Protein AF-A0A345Y6B9-F1 (afdb_monomer)

pLDDT: mean 83.49, std 12.88, range [57.38, 97.62]

Foldseek 3Di:
DDPVVVVVVVVVVVVVPDDPDQDFDQDPDPDDDDRDGDRDDDPVCVVPVQFADDDDPPLPVLRVVCSCCCRVVVDDDHSVRD

Radius of gyration: 20.59 Å; Cα contacts (8 Å, |Δi|>4): 73; chains: 1; bounding box: 34×54×48 Å

Structure (mmCIF, N/CA/C/O backbone):
data_AF-A0A345Y6B9-F1
#
_entry.id   AF-A0A345Y6B9-F1
#
loop_
_atom_site.group_PDB
_atom_site.id
_atom_site.type_symbol
_atom_site.label_atom_id
_atom_site.label_alt_id
_atom_site.label_comp_id
_atom_site.label_asym_id
_atom_site.label_entity_id
_atom_site.label_seq_id
_atom_site.pdbx_PDB_ins_code
_atom_site.Cartn_x
_atom_site.Cartn_y
_atom_site.Cartn_z
_atom_site.occupancy
_atom_site.B_iso_or_equiv
_atom_site.auth_seq_id
_atom_site.auth_comp_id
_atom_site.auth_asym_id
_atom_site.auth_atom_id
_atom_site.pdbx_PDB_model_num
ATOM 1 N N . MET A 1 1 ? 9.447 38.369 4.739 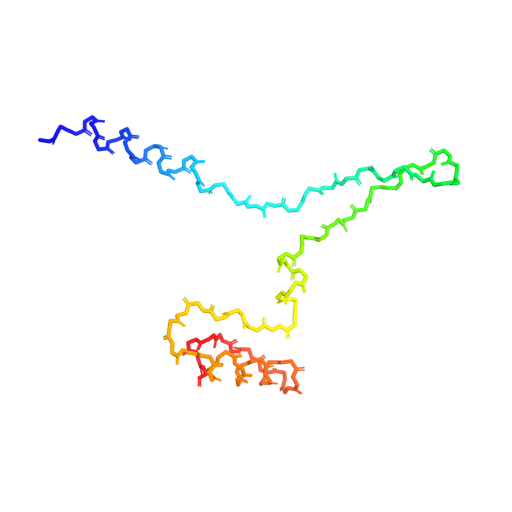1.00 57.38 1 MET A N 1
ATOM 2 C CA . MET A 1 1 ? 9.559 37.089 4.004 1.00 57.38 1 MET A CA 1
ATOM 3 C C . MET A 1 1 ? 8.957 37.306 2.622 1.00 57.38 1 MET A C 1
ATOM 5 O O . MET A 1 1 ? 7.743 37.438 2.516 1.00 57.38 1 MET A O 1
ATOM 9 N N . ASN A 1 2 ? 9.804 37.515 1.611 1.00 72.44 2 ASN A N 1
ATOM 10 C CA . ASN A 1 2 ? 9.395 38.072 0.316 1.00 72.44 2 ASN A CA 1
ATOM 11 C C . ASN A 1 2 ? 8.576 37.072 -0.513 1.00 72.44 2 ASN A C 1
ATOM 13 O O . ASN A 1 2 ? 8.808 35.864 -0.476 1.00 72.44 2 ASN A O 1
ATOM 17 N N . THR A 1 3 ? 7.626 37.589 -1.293 1.00 73.56 3 THR A N 1
ATOM 18 C CA . THR A 1 3 ? 6.759 36.813 -2.198 1.00 73.56 3 THR A CA 1
ATOM 19 C C . THR A 1 3 ? 7.566 35.982 -3.197 1.00 73.56 3 THR A C 1
ATOM 21 O O . THR A 1 3 ? 7.243 34.820 -3.410 1.00 73.56 3 THR A O 1
ATOM 24 N N . ALA A 1 4 ? 8.683 36.518 -3.700 1.00 73.25 4 ALA A N 1
ATOM 25 C CA . ALA A 1 4 ? 9.606 35.810 -4.590 1.00 73.25 4 ALA A CA 1
ATOM 26 C C . ALA A 1 4 ? 10.219 34.546 -3.957 1.00 73.25 4 ALA A C 1
A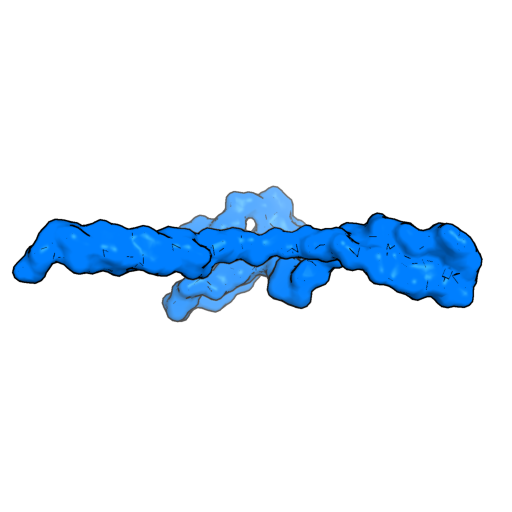TOM 28 O O . ALA A 1 4 ? 10.356 33.521 -4.620 1.00 73.25 4 ALA A O 1
ATOM 29 N N . THR A 1 5 ? 10.536 34.583 -2.658 1.00 75.88 5 THR A N 1
ATOM 30 C CA . THR A 1 5 ? 11.107 33.436 -1.936 1.00 75.88 5 THR A CA 1
ATOM 31 C C . THR A 1 5 ? 10.072 32.324 -1.746 1.00 75.88 5 THR A C 1
ATOM 33 O O . THR A 1 5 ? 10.420 31.148 -1.787 1.00 75.88 5 THR A O 1
ATOM 36 N N . ARG A 1 6 ? 8.787 32.685 -1.599 1.00 77.12 6 ARG A N 1
ATOM 37 C CA . ARG A 1 6 ? 7.669 31.728 -1.515 1.00 77.12 6 ARG A CA 1
ATOM 38 C C . ARG A 1 6 ? 7.402 31.062 -2.865 1.00 77.12 6 ARG A C 1
ATOM 40 O O . ARG A 1 6 ? 7.210 29.851 -2.905 1.00 77.12 6 ARG A O 1
ATOM 47 N N . SER A 1 7 ? 7.450 31.826 -3.959 1.00 77.75 7 SER A N 1
ATOM 48 C CA . SER A 1 7 ? 7.274 31.297 -5.318 1.00 77.75 7 SER A CA 1
ATOM 49 C C . SER A 1 7 ? 8.389 30.326 -5.711 1.00 77.75 7 SER A C 1
ATOM 51 O O . SER A 1 7 ? 8.115 29.294 -6.316 1.00 77.75 7 SER A O 1
ATOM 53 N N . LEU A 1 8 ? 9.635 30.621 -5.322 1.00 79.56 8 LEU A N 1
ATOM 54 C CA . LEU A 1 8 ? 10.780 29.754 -5.604 1.00 79.56 8 LEU A CA 1
ATOM 55 C C . LEU A 1 8 ? 10.689 28.421 -4.843 1.00 79.56 8 LEU A C 1
ATOM 57 O O . LEU A 1 8 ? 10.918 27.363 -5.424 1.00 79.56 8 LEU A O 1
ATOM 61 N N . PHE A 1 9 ? 10.285 28.458 -3.567 1.00 79.38 9 PHE A N 1
ATOM 62 C CA . PHE A 1 9 ? 10.055 27.245 -2.773 1.00 79.38 9 PHE A CA 1
ATOM 63 C C . PHE A 1 9 ? 8.894 26.400 -3.312 1.00 79.38 9 PHE A C 1
ATOM 65 O O . PHE A 1 9 ? 9.002 25.177 -3.358 1.00 79.38 9 PHE A O 1
ATOM 72 N N . ALA A 1 10 ? 7.803 27.034 -3.754 1.00 81.00 10 ALA A N 1
ATOM 73 C CA . ALA A 1 10 ? 6.666 26.331 -4.345 1.00 81.00 10 ALA A CA 1
ATOM 74 C C . ALA A 1 10 ? 7.037 25.642 -5.672 1.00 81.00 10 ALA A C 1
ATOM 76 O O . ALA A 1 10 ? 6.661 24.492 -5.892 1.00 81.00 10 ALA A O 1
ATOM 77 N N . ALA A 1 11 ? 7.822 26.309 -6.526 1.00 82.94 11 ALA A N 1
ATOM 78 C CA . ALA A 1 11 ? 8.309 25.728 -7.777 1.00 82.94 11 ALA A CA 1
ATOM 79 C C . ALA A 1 11 ? 9.249 24.533 -7.534 1.00 82.94 11 ALA A C 1
ATOM 81 O O . ALA A 1 11 ? 9.129 23.506 -8.202 1.00 82.94 11 ALA A O 1
ATOM 82 N N . LEU A 1 12 ? 10.141 24.636 -6.542 1.00 83.25 12 LEU A N 1
ATOM 83 C CA . LEU A 1 12 ? 11.054 23.551 -6.179 1.00 83.25 12 LEU A CA 1
ATOM 84 C C . LEU A 1 12 ? 10.306 22.336 -5.601 1.00 83.25 12 LEU A C 1
ATOM 86 O O . LEU A 1 12 ? 10.621 21.200 -5.941 1.00 83.25 12 LEU A O 1
ATOM 90 N N . ALA A 1 13 ? 9.280 22.565 -4.775 1.00 81.19 13 ALA A N 1
ATOM 91 C CA . ALA A 1 13 ? 8.454 21.494 -4.217 1.00 81.19 13 ALA A CA 1
ATOM 92 C C . ALA A 1 13 ? 7.646 20.749 -5.296 1.00 81.19 13 ALA A C 1
ATOM 94 O O . ALA A 1 13 ? 7.516 19.528 -5.230 1.00 81.19 13 ALA A O 1
ATOM 95 N N . PHE A 1 14 ? 7.146 21.462 -6.312 1.00 77.75 14 PHE A N 1
ATOM 96 C CA . PHE A 1 14 ? 6.407 20.857 -7.423 1.00 77.75 14 PHE A CA 1
ATOM 97 C C . PHE A 1 14 ? 7.300 19.972 -8.310 1.00 77.75 14 PHE A C 1
ATOM 99 O O . PHE A 1 14 ? 6.871 18.907 -8.744 1.00 77.75 14 PHE A O 1
ATOM 106 N N . ALA A 1 15 ? 8.563 20.358 -8.523 1.00 77.50 15 ALA A N 1
ATOM 107 C CA . ALA A 1 15 ? 9.518 19.574 -9.313 1.00 77.50 15 ALA A CA 1
ATOM 108 C C . ALA A 1 15 ? 9.899 18.226 -8.663 1.00 77.50 15 ALA A C 1
ATOM 110 O O . ALA A 1 15 ? 10.194 17.266 -9.370 1.00 77.50 15 ALA A O 1
ATOM 111 N N . CYS A 1 16 ? 9.858 18.127 -7.330 1.00 75.50 16 CYS A N 1
ATOM 112 C CA . CYS A 1 16 ? 10.161 16.886 -6.607 1.00 75.50 16 CYS A CA 1
ATOM 113 C C . CYS A 1 16 ? 8.999 15.879 -6.585 1.00 75.50 16 CYS A C 1
ATOM 115 O O . CYS A 1 16 ? 9.205 14.725 -6.216 1.00 75.50 16 CYS A O 1
ATOM 117 N N . PHE A 1 17 ? 7.789 16.281 -6.983 1.00 67.81 17 PHE A N 1
ATOM 118 C CA . PHE A 1 17 ? 6.594 15.432 -6.968 1.00 67.81 17 PHE A CA 1
ATOM 119 C C . PHE A 1 17 ? 6.372 14.717 -8.312 1.00 67.81 17 PHE A C 1
ATOM 121 O O . PHE A 1 17 ? 5.254 14.630 -8.818 1.00 67.81 17 PHE A O 1
ATOM 128 N N . ALA A 1 18 ? 7.444 14.214 -8.928 1.00 70.69 18 ALA A N 1
ATOM 129 C CA . ALA A 1 18 ? 7.316 13.415 -10.140 1.00 70.69 18 ALA A CA 1
ATOM 130 C C . ALA A 1 18 ? 6.690 12.045 -9.793 1.00 70.69 18 ALA A C 1
ATOM 132 O O . ALA A 1 18 ? 7.232 11.333 -8.942 1.00 70.69 18 ALA A O 1
ATOM 133 N N . PRO A 1 19 ? 5.571 11.638 -10.424 1.00 66.31 19 PRO A N 1
ATOM 134 C CA . PRO A 1 19 ? 5.020 10.305 -10.217 1.00 66.31 19 PRO A CA 1
ATOM 135 C C . PRO A 1 19 ? 6.022 9.259 -10.719 1.00 66.31 19 PRO A C 1
ATOM 137 O O . PRO A 1 19 ? 6.467 9.317 -11.867 1.00 66.31 19 PRO A O 1
ATOM 140 N N . SER A 1 20 ? 6.376 8.285 -9.875 1.00 71.31 20 SER A N 1
ATOM 141 C CA . SER A 1 20 ? 7.193 7.143 -10.289 1.00 71.31 20 SER A CA 1
ATOM 142 C C . SER A 1 20 ? 6.358 6.241 -11.202 1.00 71.31 20 SER A C 1
ATOM 144 O O . SER A 1 20 ? 5.592 5.407 -10.722 1.00 71.31 20 SER A O 1
ATOM 146 N N . GLN A 1 21 ? 6.460 6.435 -12.515 1.00 68.69 21 GLN A N 1
ATOM 147 C CA . GLN A 1 21 ? 5.819 5.562 -13.496 1.00 68.69 21 GLN A CA 1
ATOM 148 C C . GLN A 1 21 ? 6.756 4.414 -13.874 1.00 68.69 21 GLN A C 1
ATOM 150 O O . GLN A 1 21 ? 7.955 4.616 -14.070 1.00 68.69 21 GLN A O 1
ATOM 155 N N . ALA A 1 22 ? 6.208 3.205 -13.981 1.00 66.94 22 ALA A N 1
ATOM 156 C CA . ALA A 1 22 ? 6.947 2.044 -14.450 1.00 66.94 22 ALA A CA 1
ATOM 157 C C . ALA A 1 22 ? 7.395 2.250 -15.911 1.00 66.94 22 ALA A C 1
ATOM 159 O O . ALA A 1 22 ? 6.568 2.406 -16.811 1.00 66.94 22 ALA A O 1
ATOM 160 N N . ALA A 1 23 ? 8.708 2.278 -16.141 1.00 72.50 23 ALA A N 1
ATOM 161 C CA . ALA A 1 23 ? 9.297 2.436 -17.467 1.00 72.50 23 ALA A CA 1
ATOM 162 C C . ALA A 1 23 ? 9.313 1.095 -18.207 1.00 72.50 23 ALA A C 1
ATOM 164 O O . ALA A 1 23 ? 9.696 0.087 -17.629 1.00 72.50 23 ALA A O 1
ATOM 165 N N . SER A 1 24 ? 8.948 1.058 -19.488 1.00 70.00 24 SER A N 1
ATOM 166 C CA . SER A 1 24 ? 9.143 -0.137 -20.317 1.00 70.00 24 SER A CA 1
ATOM 167 C C . SER A 1 24 ? 10.627 -0.313 -20.636 1.00 70.00 24 SER A C 1
ATOM 169 O O . SER A 1 24 ? 11.237 0.576 -21.230 1.00 70.00 24 SER A O 1
ATOM 171 N N . LEU A 1 25 ? 11.199 -1.455 -20.258 1.00 66.56 25 LEU A N 1
ATOM 172 C CA . LEU A 1 25 ? 12.602 -1.783 -20.501 1.00 66.56 25 LEU A CA 1
ATOM 173 C C . LEU A 1 25 ? 12.713 -2.839 -21.603 1.00 66.56 25 LEU A C 1
ATOM 175 O O . LEU A 1 25 ? 11.945 -3.801 -21.646 1.00 66.56 25 LEU A O 1
ATOM 179 N N . MET A 1 26 ? 13.685 -2.645 -22.493 1.00 63.53 26 MET A N 1
ATOM 180 C CA . MET A 1 26 ? 14.051 -3.613 -23.522 1.00 63.53 26 MET A CA 1
ATOM 181 C C . MET A 1 26 ? 14.875 -4.715 -22.857 1.00 63.53 26 MET A C 1
ATOM 183 O O . MET A 1 26 ? 15.985 -4.471 -22.387 1.00 63.53 26 MET A O 1
ATOM 187 N N . VAL A 1 27 ? 14.308 -5.916 -22.764 1.00 66.50 27 VAL A N 1
ATOM 188 C CA . VAL A 1 27 ? 15.002 -7.074 -22.194 1.00 66.50 27 VAL A CA 1
ATOM 189 C C . VAL A 1 27 ? 15.733 -7.779 -23.339 1.00 66.50 27 VAL A C 1
ATOM 191 O O . VAL A 1 27 ? 15.069 -8.191 -24.293 1.00 66.50 27 VAL A O 1
ATOM 194 N N . PRO A 1 28 ? 17.073 -7.914 -23.298 1.00 61.91 28 PRO A N 1
ATOM 195 C CA . PRO A 1 28 ? 17.790 -8.677 -24.311 1.00 61.91 28 PRO A CA 1
ATOM 196 C C . PRO A 1 28 ? 17.329 -10.136 -24.241 1.00 61.91 28 PRO A C 1
ATOM 198 O O . PRO A 1 28 ? 17.505 -10.810 -23.225 1.00 61.91 28 PRO A O 1
ATOM 201 N N . ALA A 1 29 ? 16.682 -10.609 -25.304 1.00 61.84 29 ALA A N 1
ATOM 202 C CA . ALA A 1 29 ? 16.245 -11.991 -25.401 1.00 61.84 29 ALA A CA 1
ATOM 203 C C . ALA A 1 29 ? 17.469 -12.906 -25.554 1.00 61.84 29 ALA A C 1
ATOM 205 O O . ALA A 1 29 ? 18.343 -12.658 -26.380 1.00 61.84 29 ALA A O 1
ATOM 206 N N . PHE A 1 30 ? 17.517 -13.998 -24.788 1.00 61.25 30 PHE A N 1
ATOM 207 C CA . PHE A 1 30 ? 18.564 -15.026 -24.898 1.00 61.25 30 PHE A CA 1
ATOM 208 C C . PHE A 1 30 ? 18.477 -15.841 -26.209 1.00 61.25 30 PHE A C 1
ATOM 210 O O . PHE A 1 30 ? 19.355 -16.651 -26.493 1.00 61.25 30 PHE A O 1
ATOM 217 N N . THR A 1 31 ? 17.425 -15.637 -27.013 1.00 59.34 31 THR A N 1
ATOM 218 C CA . THR A 1 31 ? 17.134 -16.380 -28.245 1.00 59.34 31 THR A CA 1
ATOM 219 C C . THR A 1 31 ? 16.527 -15.463 -29.318 1.00 59.34 31 THR A C 1
ATOM 221 O O . THR A 1 31 ? 15.310 -15.292 -29.371 1.00 59.34 31 THR A O 1
ATOM 224 N N . GLY A 1 32 ? 17.365 -14.918 -30.204 1.00 59.94 32 GLY A N 1
ATOM 225 C CA . GLY A 1 32 ? 16.945 -14.357 -31.498 1.00 59.94 32 GLY A CA 1
ATOM 226 C C . GLY A 1 32 ? 16.551 -12.873 -31.536 1.00 59.94 32 GLY A C 1
ATOM 227 O O . GLY A 1 32 ? 16.303 -12.243 -30.515 1.00 59.94 32 GLY A O 1
ATOM 228 N N . ASP A 1 33 ? 16.491 -12.360 -32.771 1.00 61.16 33 ASP A N 1
ATOM 229 C CA . ASP A 1 33 ? 16.394 -10.963 -33.261 1.00 61.16 33 ASP A CA 1
ATOM 230 C C . ASP A 1 33 ? 15.247 -10.081 -32.716 1.00 61.16 33 ASP A C 1
ATOM 232 O O . ASP A 1 33 ? 15.081 -8.932 -33.124 1.00 61.16 33 ASP A O 1
ATOM 236 N N . ALA A 1 34 ? 14.430 -10.592 -31.797 1.00 64.94 34 ALA A N 1
ATOM 237 C CA . ALA A 1 34 ? 13.336 -9.854 -31.187 1.00 64.94 34 ALA A CA 1
ATOM 238 C C . ALA A 1 34 ? 13.702 -9.504 -29.745 1.00 64.94 34 ALA A C 1
ATOM 240 O O . ALA A 1 34 ? 13.815 -10.381 -28.893 1.00 64.94 34 ALA A O 1
ATOM 241 N N . ALA A 1 35 ? 13.832 -8.213 -29.452 1.00 66.50 35 ALA A N 1
ATOM 242 C CA . ALA A 1 35 ? 13.841 -7.723 -28.080 1.00 66.50 35 ALA A CA 1
ATOM 243 C C . ALA A 1 35 ? 12.404 -7.335 -27.692 1.00 66.50 35 ALA A C 1
ATOM 245 O O . ALA A 1 35 ? 11.953 -6.230 -28.019 1.00 66.50 35 ALA A O 1
ATOM 246 N N . PRO A 1 36 ? 11.634 -8.232 -27.053 1.00 70.38 36 PRO A N 1
ATOM 247 C CA . PRO A 1 36 ? 10.278 -7.913 -26.649 1.00 70.38 36 PRO A CA 1
ATOM 248 C C . PRO A 1 36 ? 10.306 -6.779 -25.622 1.00 70.38 36 PRO A C 1
ATOM 250 O O . PRO A 1 36 ? 11.037 -6.813 -24.630 1.00 70.38 36 PRO A O 1
ATOM 253 N N . THR A 1 37 ? 9.483 -5.761 -25.854 1.00 75.50 37 THR A N 1
ATOM 254 C CA . THR A 1 37 ? 9.230 -4.732 -24.845 1.00 75.50 37 THR A CA 1
ATOM 255 C C . THR A 1 37 ? 8.278 -5.323 -23.812 1.00 75.50 37 THR A C 1
ATOM 257 O O . THR A 1 37 ? 7.117 -5.591 -2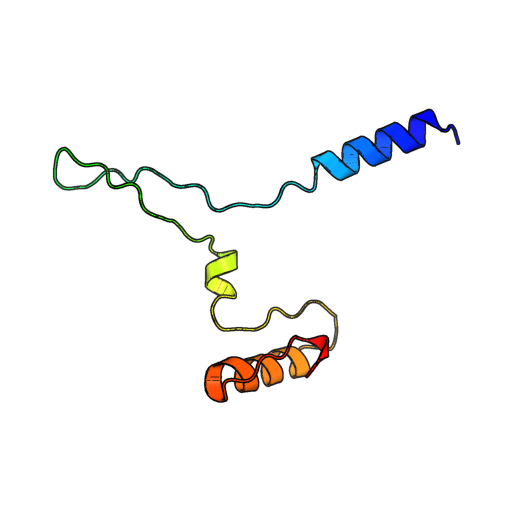4.123 1.00 75.50 37 THR A O 1
ATOM 260 N N . MET A 1 38 ? 8.761 -5.554 -22.590 1.00 78.69 38 MET A N 1
ATOM 261 C CA . MET A 1 38 ? 7.938 -6.080 -21.503 1.00 78.69 38 MET A CA 1
ATOM 262 C C . MET A 1 38 ? 7.478 -4.946 -20.589 1.00 78.69 38 MET A C 1
ATOM 264 O O . MET A 1 38 ? 8.230 -4.020 -20.274 1.00 78.69 38 MET A O 1
ATOM 268 N N . ARG A 1 39 ? 6.229 -5.035 -20.128 1.00 83.88 39 ARG A N 1
ATOM 269 C CA . ARG A 1 39 ? 5.741 -4.174 -19.055 1.00 83.88 39 ARG A CA 1
ATOM 270 C C . ARG A 1 39 ? 6.350 -4.674 -17.748 1.00 83.88 39 ARG A C 1
ATOM 272 O O . ARG A 1 39 ? 6.008 -5.759 -17.289 1.00 83.88 39 ARG A O 1
ATOM 279 N N . VAL A 1 40 ? 7.279 -3.911 -17.189 1.00 87.44 40 VAL A N 1
ATOM 280 C CA . VAL A 1 40 ? 7.843 -4.196 -15.867 1.00 87.44 40 VAL A CA 1
ATOM 281 C C . VAL A 1 40 ? 6.992 -3.528 -14.795 1.00 87.44 40 VAL A C 1
ATOM 283 O O . VAL A 1 40 ? 6.444 -2.449 -15.006 1.00 87.44 40 VAL A O 1
ATOM 286 N N . THR A 1 41 ? 6.869 -4.187 -13.650 1.00 90.69 41 THR A N 1
ATOM 287 C CA . THR A 1 41 ? 6.195 -3.665 -12.458 1.00 90.69 41 THR A CA 1
ATOM 288 C C . THR A 1 41 ? 7.258 -3.365 -11.414 1.00 90.69 41 THR A C 1
ATOM 290 O O . THR A 1 41 ? 8.207 -4.134 -11.249 1.00 90.69 41 THR A O 1
ATOM 293 N N . SER A 1 42 ? 7.130 -2.242 -10.713 1.00 93.31 42 SER A N 1
ATOM 294 C CA . SER A 1 42 ? 8.071 -1.913 -9.643 1.00 93.31 42 SER A CA 1
ATOM 295 C C . SER A 1 42 ? 7.925 -2.883 -8.467 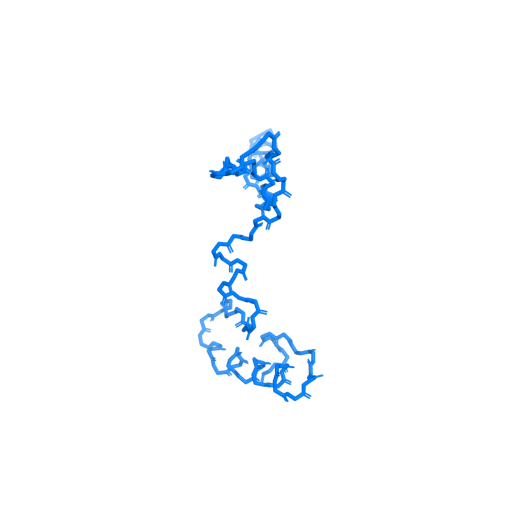1.00 93.31 42 SER A C 1
ATOM 297 O O . SER A 1 42 ? 6.838 -3.391 -8.187 1.00 93.31 42 SER A O 1
ATOM 299 N N . LEU A 1 43 ? 9.002 -3.093 -7.703 1.00 94.06 43 LEU A N 1
ATOM 300 C CA . LEU A 1 43 ? 8.938 -3.899 -6.475 1.00 94.06 43 LEU A CA 1
ATOM 301 C C . LEU A 1 43 ? 7.893 -3.363 -5.487 1.00 94.06 43 LEU A C 1
ATOM 303 O O . LEU A 1 43 ? 7.268 -4.132 -4.763 1.00 94.06 43 LEU A O 1
ATOM 307 N N . ARG A 1 44 ? 7.683 -2.042 -5.473 1.00 93.50 44 ARG A N 1
ATOM 308 C CA . ARG A 1 44 ? 6.677 -1.398 -4.628 1.00 93.50 44 ARG A CA 1
ATOM 309 C C . ARG A 1 44 ? 5.260 -1.759 -5.067 1.00 93.50 44 ARG A C 1
ATOM 311 O O . ARG A 1 44 ? 4.465 -2.156 -4.223 1.00 93.50 44 ARG A O 1
ATOM 318 N N . GLU A 1 45 ? 4.954 -1.643 -6.356 1.00 92.81 45 GLU A N 1
ATOM 319 C CA . GLU A 1 45 ? 3.651 -2.051 -6.899 1.00 92.81 45 GLU A CA 1
ATOM 320 C C . GLU A 1 45 ? 3.404 -3.545 -6.672 1.00 92.81 45 GLU A C 1
ATOM 322 O O . GLU A 1 45 ? 2.331 -3.917 -6.212 1.00 92.81 45 GLU A O 1
ATOM 327 N N . ALA A 1 46 ? 4.412 -4.392 -6.908 1.00 94.38 46 ALA A N 1
ATOM 328 C CA . ALA A 1 46 ? 4.308 -5.829 -6.666 1.00 94.38 46 ALA A CA 1
ATOM 329 C C . ALA A 1 46 ? 4.025 -6.146 -5.186 1.00 94.38 46 ALA A C 1
ATOM 331 O O . ALA A 1 46 ? 3.173 -6.981 -4.887 1.00 94.38 46 ALA A O 1
ATOM 332 N N . ARG A 1 47 ? 4.688 -5.443 -4.255 1.00 94.56 47 ARG A N 1
ATOM 333 C CA . ARG A 1 47 ? 4.484 -5.605 -2.805 1.00 94.56 47 ARG A CA 1
ATOM 334 C C . ARG A 1 47 ? 3.046 -5.319 -2.374 1.00 94.56 47 ARG A C 1
ATOM 336 O O . ARG A 1 47 ? 2.549 -5.995 -1.482 1.00 94.56 47 ARG A O 1
ATOM 343 N N . PHE A 1 48 ? 2.395 -4.336 -2.991 1.00 96.06 48 PHE A N 1
ATOM 344 C CA . PHE A 1 48 ? 1.040 -3.901 -2.635 1.00 96.06 48 PHE A CA 1
ATOM 345 C C . PHE A 1 48 ? -0.041 -4.376 -3.617 1.00 96.06 48 PHE A C 1
ATOM 347 O O . PHE A 1 48 ? -1.171 -3.903 -3.563 1.00 96.06 48 PHE A O 1
ATOM 354 N N . ALA A 1 49 ? 0.271 -5.327 -4.503 1.00 95.62 49 ALA A N 1
ATOM 355 C CA . ALA A 1 49 ? -0.664 -5.790 -5.528 1.00 95.62 49 ALA A CA 1
ATOM 356 C C . ALA A 1 49 ? -1.944 -6.416 -4.944 1.00 95.62 49 ALA A C 1
ATOM 358 O O . ALA A 1 49 ? -3.010 -6.299 -5.541 1.00 95.62 49 ALA A O 1
ATOM 359 N N . ASN A 1 50 ? -1.834 -7.068 -3.780 1.00 96.31 50 ASN A N 1
ATOM 360 C CA . ASN A 1 50 ? -2.929 -7.806 -3.140 1.00 96.31 50 ASN A CA 1
ATOM 361 C C . ASN A 1 50 ? -3.069 -7.495 -1.640 1.00 96.31 50 ASN A C 1
ATOM 363 O O . ASN A 1 50 ? -3.497 -8.341 -0.858 1.00 96.31 50 ASN A O 1
ATOM 367 N N . VAL A 1 51 ? -2.647 -6.305 -1.213 1.00 96.50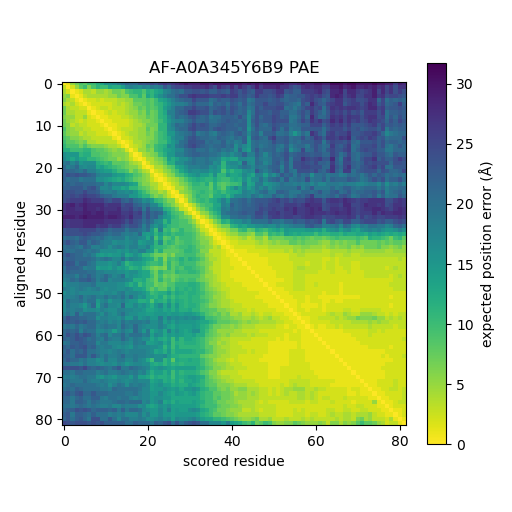 51 VAL A N 1
ATOM 368 C CA . VAL A 1 51 ? -2.724 -5.870 0.187 1.00 96.50 51 VAL A CA 1
ATOM 369 C C . VAL A 1 51 ? -2.924 -4.360 0.243 1.00 96.50 51 VAL A C 1
ATOM 371 O O . VAL A 1 51 ? -2.367 -3.624 -0.570 1.00 96.50 51 VAL A O 1
ATOM 374 N N . ILE A 1 52 ? -3.732 -3.891 1.190 1.00 96.12 52 ILE A N 1
ATOM 375 C CA . ILE A 1 52 ? -3.900 -2.458 1.441 1.00 96.12 52 ILE A CA 1
ATOM 376 C C . ILE A 1 52 ? -2.648 -1.937 2.160 1.00 96.12 52 ILE A C 1
ATOM 378 O O . ILE A 1 52 ? -2.265 -2.450 3.209 1.00 96.12 52 ILE A O 1
ATOM 382 N N . GLU A 1 53 ? -1.998 -0.918 1.592 1.00 95.50 53 GLU A N 1
ATOM 383 C CA . GLU A 1 53 ? -0.865 -0.226 2.219 1.00 95.50 53 GLU A CA 1
ATOM 384 C C . GLU A 1 53 ? -1.336 0.575 3.442 1.00 95.50 53 GLU A C 1
ATOM 386 O O . GLU A 1 53 ? -2.206 1.434 3.308 1.00 95.50 53 GLU A O 1
ATOM 391 N N . GLN A 1 54 ? -0.739 0.317 4.609 1.00 96.31 54 GLN A N 1
ATOM 392 C CA . GLN A 1 54 ? -0.942 1.109 5.824 1.00 96.31 54 GLN A CA 1
ATOM 393 C C . GLN A 1 54 ? -0.213 2.456 5.701 1.00 96.31 54 GLN A C 1
ATOM 395 O O . GLN A 1 54 ? 0.991 2.480 5.437 1.00 96.31 54 GLN A O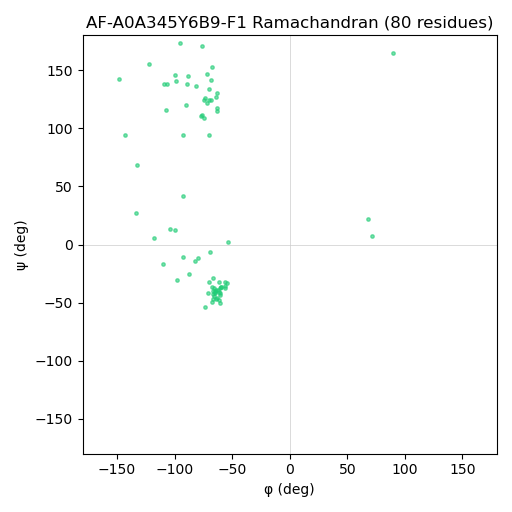 1
ATOM 400 N N . LYS A 1 55 ? -0.921 3.570 5.906 1.00 95.25 55 LYS A N 1
ATOM 401 C CA . LYS A 1 55 ? -0.388 4.935 5.758 1.00 95.25 55 LYS A CA 1
ATOM 402 C C . LYS A 1 55 ? -0.231 5.685 7.073 1.00 95.25 55 LYS A C 1
ATOM 404 O O . LYS A 1 55 ? 0.467 6.696 7.092 1.00 95.25 55 LYS A O 1
ATOM 409 N N . THR A 1 56 ? -0.878 5.233 8.145 1.00 94.31 56 THR A N 1
ATOM 410 C CA . THR A 1 56 ? -0.858 5.922 9.443 1.00 94.31 56 THR A CA 1
ATOM 411 C C . THR A 1 56 ? -0.334 5.044 10.568 1.00 94.31 56 THR A C 1
ATOM 413 O O . THR A 1 56 ? -0.405 3.815 10.515 1.00 94.31 56 THR A O 1
ATOM 416 N N . ASP A 1 57 ? 0.185 5.671 11.618 1.00 93.44 57 ASP A N 1
ATOM 417 C CA . ASP A 1 57 ? 0.545 4.949 12.832 1.00 93.44 57 ASP A CA 1
ATOM 418 C C . ASP A 1 57 ? -0.734 4.435 13.520 1.00 93.44 57 ASP A C 1
ATOM 420 O O . ASP A 1 57 ? -1.758 5.115 13.534 1.00 93.44 57 ASP A O 1
ATOM 424 N N . PHE A 1 58 ? -0.679 3.223 14.081 1.00 92.94 58 PHE A N 1
ATOM 425 C CA . PHE A 1 58 ? -1.785 2.534 14.776 1.00 92.94 58 PHE A CA 1
ATOM 426 C C . PHE A 1 58 ? -2.956 1.998 13.921 1.00 92.94 58 PHE A C 1
ATOM 428 O O . PHE A 1 58 ? -3.909 1.466 14.484 1.00 92.94 58 PHE A O 1
ATOM 435 N N . SER A 1 59 ? -2.883 2.026 12.586 1.00 95.00 59 SER A N 1
ATOM 436 C CA . SER A 1 59 ? -3.935 1.504 11.684 1.00 95.00 59 SER A CA 1
ATOM 437 C C . SER A 1 59 ? -3.663 0.101 11.112 1.00 95.00 59 SER A C 1
ATOM 439 O O . SER A 1 59 ? -4.362 -0.350 10.204 1.00 95.00 59 SER A O 1
ATOM 441 N N . CYS A 1 60 ? -2.679 -0.637 11.640 1.00 95.31 60 CYS A N 1
ATOM 442 C CA . CYS A 1 60 ? -2.307 -1.964 11.123 1.00 95.31 60 CYS A CA 1
ATOM 443 C C . CYS A 1 60 ? -3.482 -2.957 11.084 1.00 95.31 60 CYS A C 1
ATOM 445 O O . CYS A 1 60 ? -3.595 -3.744 10.143 1.00 95.31 60 CYS A O 1
ATOM 447 N N . GLY A 1 61 ? -4.384 -2.886 12.070 1.00 96.12 61 GLY A N 1
ATOM 448 C CA . GLY A 1 61 ? -5.603 -3.693 12.116 1.00 96.12 61 GLY A CA 1
ATOM 449 C C . GLY A 1 61 ? -6.587 -3.349 10.996 1.00 96.12 61 GLY A C 1
ATOM 450 O O . GLY A 1 61 ? -7.086 -4.256 10.335 1.00 96.12 61 GLY A O 1
ATOM 451 N N . ALA A 1 62 ? -6.803 -2.058 10.734 1.00 96.69 62 ALA A N 1
ATOM 452 C CA . ALA A 1 62 ? -7.670 -1.583 9.657 1.00 96.69 62 ALA A CA 1
ATOM 453 C C . ALA A 1 62 ? -7.134 -2.007 8.280 1.00 96.69 62 ALA A C 1
ATOM 455 O O . ALA A 1 62 ? -7.860 -2.592 7.476 1.00 96.69 62 ALA A O 1
ATOM 456 N N . ALA A 1 63 ? -5.832 -1.830 8.031 1.00 97.38 63 ALA A N 1
ATOM 457 C CA . ALA A 1 63 ? -5.198 -2.268 6.786 1.00 97.38 63 ALA A CA 1
ATOM 458 C C . ALA A 1 63 ? -5.287 -3.797 6.585 1.00 97.38 63 ALA A C 1
ATOM 460 O O . ALA A 1 63 ? -5.572 -4.269 5.478 1.00 97.38 63 ALA A O 1
ATOM 461 N 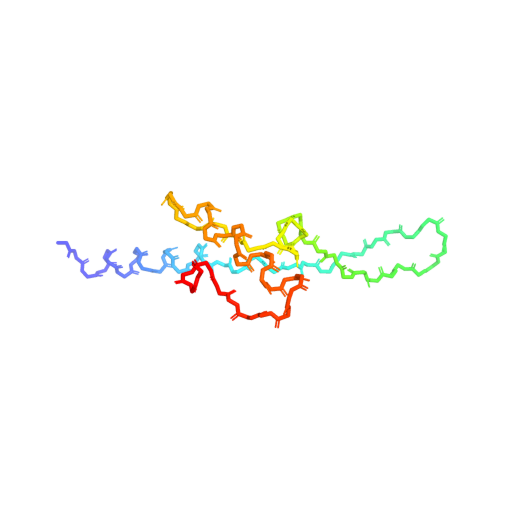N . ALA A 1 64 ? -5.097 -4.583 7.651 1.00 97.00 64 ALA A N 1
ATOM 462 C CA . ALA A 1 64 ? -5.227 -6.039 7.606 1.00 97.00 64 ALA A CA 1
ATOM 463 C C . ALA A 1 64 ? -6.676 -6.485 7.342 1.00 97.00 64 ALA A C 1
ATOM 465 O O . ALA A 1 64 ? -6.916 -7.318 6.464 1.00 97.00 64 ALA A O 1
ATOM 466 N N . LEU A 1 65 ? -7.651 -5.906 8.050 1.00 96.88 65 LEU A N 1
ATOM 467 C CA . LEU A 1 65 ? -9.070 -6.208 7.856 1.00 96.88 65 LEU A CA 1
ATOM 468 C C . LEU A 1 65 ? -9.550 -5.799 6.465 1.00 96.88 65 LEU A C 1
ATOM 470 O O . LEU A 1 65 ? -10.162 -6.611 5.772 1.00 96.88 65 LEU A O 1
ATOM 474 N N . GLY A 1 66 ? -9.222 -4.588 6.016 1.00 97.38 66 GLY A N 1
ATOM 475 C CA . GLY A 1 66 ? -9.562 -4.120 4.676 1.00 97.38 66 GLY A CA 1
ATOM 476 C C . GLY A 1 66 ? -8.951 -5.002 3.581 1.00 97.38 66 GLY A C 1
ATOM 477 O O . GLY A 1 66 ? -9.611 -5.289 2.584 1.00 97.38 66 GLY A O 1
ATOM 478 N N . THR A 1 67 ? -7.735 -5.521 3.788 1.00 97.62 67 THR A N 1
ATOM 479 C CA . THR A 1 67 ? -7.114 -6.495 2.875 1.00 97.62 67 THR A CA 1
ATOM 480 C C . THR A 1 67 ? -7.948 -7.769 2.765 1.00 97.62 67 THR A C 1
ATOM 482 O O . THR A 1 67 ? -8.284 -8.188 1.657 1.00 97.62 67 THR A O 1
ATOM 485 N N . LEU A 1 68 ? -8.331 -8.373 3.893 1.00 97.56 68 LEU A N 1
ATOM 486 C CA . LEU A 1 68 ? -9.160 -9.581 3.882 1.00 97.56 68 LEU A CA 1
ATOM 487 C C . LEU A 1 68 ? -10.513 -9.313 3.219 1.00 97.56 68 LEU A C 1
ATOM 489 O O . LEU A 1 68 ? -10.933 -10.055 2.333 1.00 97.56 68 LEU A O 1
ATOM 493 N N . LEU A 1 69 ? -11.181 -8.227 3.599 1.00 97.50 69 LEU A N 1
ATOM 494 C CA . LEU A 1 69 ? -12.491 -7.870 3.064 1.00 97.50 69 LEU A CA 1
ATOM 495 C C . LEU A 1 69 ? -12.449 -7.608 1.553 1.00 97.50 69 LEU A C 1
ATOM 497 O O . LEU A 1 69 ? -13.351 -8.047 0.838 1.00 97.50 69 LEU A O 1
ATOM 501 N N . ASN A 1 70 ? -11.399 -6.967 1.041 1.00 97.31 70 ASN A N 1
ATOM 502 C CA . ASN A 1 70 ? -11.270 -6.709 -0.391 1.00 97.31 70 ASN A CA 1
ATOM 503 C C . ASN A 1 70 ? -10.916 -7.967 -1.182 1.00 97.31 70 ASN A C 1
ATOM 505 O O . ASN A 1 70 ? -11.620 -8.315 -2.129 1.00 97.31 70 ASN A O 1
ATOM 509 N N . PHE A 1 71 ? -9.843 -8.658 -0.799 1.00 96.75 71 PHE A N 1
ATOM 510 C CA . PHE A 1 71 ? -9.274 -9.722 -1.625 1.00 96.75 71 PHE A CA 1
ATOM 511 C C . PHE A 1 71 ? -9.904 -11.095 -1.375 1.00 96.75 71 PHE A C 1
ATOM 513 O O . PHE A 1 71 ? -9.918 -11.917 -2.287 1.00 96.75 71 PHE A O 1
ATOM 520 N N . ALA A 1 72 ? -10.475 -11.343 -0.190 1.00 96.75 72 ALA A N 1
ATOM 521 C CA . ALA A 1 72 ? -11.184 -12.593 0.102 1.00 96.75 72 ALA A CA 1
ATOM 522 C C . ALA A 1 72 ? -12.709 -12.473 -0.053 1.00 96.75 72 ALA A C 1
ATOM 524 O O . ALA A 1 72 ? -13.359 -13.449 -0.420 1.00 96.75 72 ALA A O 1
ATOM 525 N N . PHE A 1 73 ? -13.289 -11.291 0.196 1.00 96.75 73 PHE A N 1
ATOM 526 C CA . PHE A 1 73 ? -14.749 -11.100 0.223 1.00 96.75 73 PHE A CA 1
ATOM 527 C C . PHE A 1 73 ? -15.287 -10.117 -0.830 1.00 96.75 73 PHE A C 1
ATOM 529 O O . PHE A 1 73 ? -16.482 -9.812 -0.832 1.00 96.75 73 PHE A O 1
ATOM 536 N N . GLY A 1 74 ? -14.436 -9.621 -1.734 1.00 95.75 74 GLY A N 1
ATOM 537 C CA . GLY A 1 74 ? -14.848 -8.785 -2.866 1.00 95.75 74 GLY A CA 1
ATOM 538 C C . GLY A 1 74 ? -15.370 -7.399 -2.476 1.00 95.75 74 GLY A C 1
ATOM 539 O O . GLY A 1 74 ? -16.131 -6.789 -3.231 1.00 95.75 74 GLY A O 1
ATOM 540 N N . LYS A 1 75 ? -15.010 -6.900 -1.289 1.00 96.19 75 LYS A N 1
ATOM 541 C CA . LYS A 1 75 ? -15.312 -5.524 -0.877 1.00 96.19 75 LYS A CA 1
ATOM 542 C C . LYS A 1 75 ? -14.370 -4.525 -1.562 1.00 96.19 75 LYS A C 1
ATOM 544 O O . LYS A 1 75 ? -13.432 -4.893 -2.266 1.00 96.19 75 LYS A O 1
ATOM 549 N N . LYS A 1 76 ? -14.678 -3.238 -1.399 1.00 94.50 76 LYS A N 1
ATOM 550 C CA . LYS A 1 76 ? -13.888 -2.113 -1.920 1.00 94.50 76 LYS A CA 1
ATOM 551 C C . LYS A 1 76 ? -13.686 -1.081 -0.816 1.00 94.50 76 LYS A C 1
ATOM 553 O O . LYS A 1 76 ? -14.285 -0.015 -0.847 1.00 94.50 76 LYS A O 1
ATOM 558 N N . LEU A 1 77 ? -12.905 -1.462 0.182 1.00 93.88 77 LEU A N 1
ATOM 559 C CA . LEU A 1 77 ? -12.546 -0.644 1.333 1.00 93.88 77 LEU A CA 1
ATOM 560 C C . LEU A 1 77 ? -11.159 -0.035 1.139 1.00 93.88 77 LEU A C 1
ATOM 562 O O . LEU A 1 77 ? -10.268 -0.662 0.559 1.00 93.88 77 LEU A O 1
ATOM 566 N N . THR A 1 78 ? -1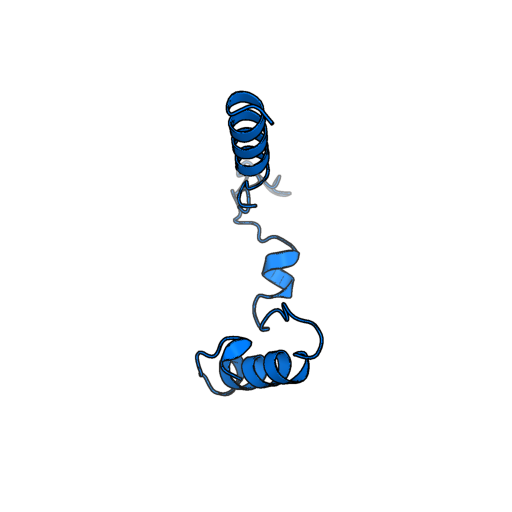0.973 1.177 1.638 1.00 92.62 78 THR A N 1
ATOM 567 C CA . THR A 1 78 ? -9.660 1.767 1.894 1.00 92.62 78 THR A CA 1
ATOM 568 C C . THR A 1 78 ? -9.260 1.538 3.351 1.00 92.62 78 THR A C 1
ATOM 570 O O . THR A 1 78 ? -10.055 1.059 4.155 1.00 92.62 78 THR A O 1
ATOM 573 N N . GLU A 1 79 ? -8.025 1.893 3.709 1.00 90.62 79 GLU A N 1
ATOM 574 C CA . GLU A 1 79 ? -7.565 1.861 5.104 1.00 90.62 79 GLU A CA 1
ATOM 575 C C . GLU A 1 79 ? -8.470 2.668 6.051 1.00 90.62 79 GLU A C 1
ATOM 577 O O . GLU A 1 79 ? -8.632 2.273 7.194 1.00 90.62 79 GLU A O 1
ATOM 582 N N . ALA A 1 80 ? -9.071 3.769 5.588 1.00 91.12 80 ALA A N 1
ATOM 583 C CA . ALA A 1 80 ? -9.925 4.621 6.419 1.00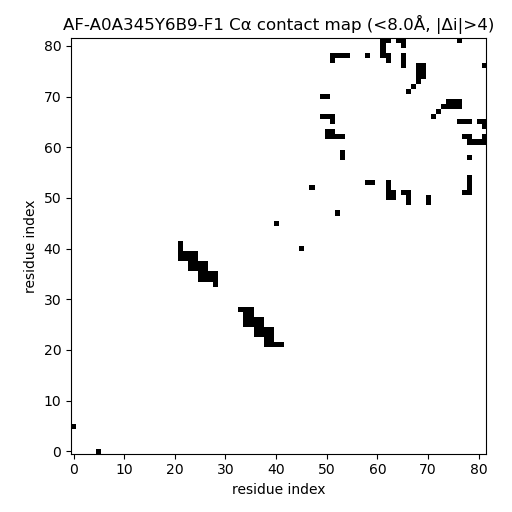 91.12 80 ALA A CA 1
ATOM 584 C C . ALA A 1 80 ? -11.368 4.102 6.562 1.00 91.12 80 ALA A C 1
ATOM 586 O O . ALA A 1 80 ? -12.104 4.593 7.415 1.00 91.12 80 ALA A O 1
ATOM 587 N N . ASP A 1 81 ? -11.778 3.146 5.721 1.00 89.06 81 ASP A N 1
ATOM 588 C CA . ASP A 1 81 ? -13.134 2.579 5.728 1.00 89.06 81 ASP A CA 1
ATOM 589 C C . ASP A 1 81 ? -13.248 1.315 6.598 1.00 89.06 81 ASP A C 1
ATOM 591 O O . ASP A 1 81 ? -14.358 0.814 6.799 1.00 89.06 81 ASP A O 1
ATOM 595 N N . ALA A 1 82 ? -12.112 0.764 7.039 1.00 79.69 82 ALA A N 1
ATOM 596 C CA . ALA A 1 82 ? -12.001 -0.477 7.806 1.00 79.69 82 ALA A CA 1
ATOM 597 C C . ALA A 1 82 ? -11.748 -0.198 9.292 1.00 79.69 82 ALA A C 1
ATOM 599 O O . ALA A 1 82 ? -12.327 -0.941 10.117 1.00 79.69 82 ALA A O 1
#

Organism: NCBI:txid2290923

Secondary structure (DSSP, 8-state):
--HHHHHHHHHHHHHT----PPPPEE---SSSS---EE----HHHHHTTTSPPP-STT-HHHHHHHHHHHHTT-----TTT-

Solvent-accessible surface area (backbone atoms only — not comparable to full-atom values): 5178 Å² total; per-residue (Å²): 135,59,70,69,62,54,52,52,52,52,53,54,56,59,68,72,65,65,79,90,69,70,63,74,48,77,46,85,50,97,73,62,100,57,60,59,76,44,87,55,77,48,73,68,56,62,70,45,69,84,41,54,77,70,87,59,89,91,38,63,66,22,14,52,50,20,23,47,39,27,77,76,66,71,46,90,55,48,56,91,74,77

Sequence (82 aa):
MNTATRSLFAALAFACFAPSQAASLMVPAFTGDAAPTMRVTSLREARFANVIEQKTDFSCGAAALGTLLNFAFGKKLTEADA

Mean predicted aligned error: 12.76 Å